Protein AF-A0A2A7BCD0-F1 (afdb_monomer_lite)

Radius of gyration: 21.1 Å; chains: 1; bounding box: 46×16×62 Å

Foldseek 3Di:
DVLLVVLVVLLPDPPQDPVNVVVSVVVNVVVVVVVVVVVVVVVVVVVVVVVVVPDDPPPPD

Secondary structure (DSSP, 8-state):
-HHHHHHHHHHTSTT--HHHHHHHHHHHHHHHHHHHHHHHHHHHHHHHHHHHHSPPGGG--

InterPro domains:
  IPR003761 Exonuclease VII, sm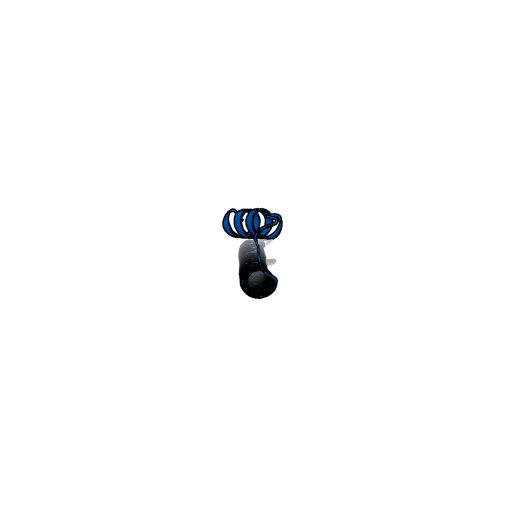all subunit [PF02609] (1-46)
  IPR003761 Exonuclease VII, small subunit [TIGR01280] (1-51)
  IPR037004 Exonuclease VII, small subunit superfamily [G3DSA:1.10.287.1040] (1-60)
  IPR037004 Exonuclease VII, small subunit superfamily [SSF116842] (1-53)

Organism: NCBI:txid853

Structure (mmCIF, N/CA/C/O backbone):
data_AF-A0A2A7BCD0-F1
#
_entry.id   AF-A0A2A7BCD0-F1
#
loop_
_atom_site.group_PDB
_atom_site.id
_atom_site.type_symbol
_atom_site.label_atom_id
_atom_site.label_alt_id
_atom_site.label_comp_id
_atom_site.label_asym_id
_atom_site.label_entity_id
_atom_site.label_seq_id
_atom_site.pdbx_PDB_ins_code
_atom_site.Cartn_x
_atom_site.Cartn_y
_atom_site.Cartn_z
_atom_site.occupancy
_atom_site.B_iso_or_equiv
_atom_site.auth_seq_id
_atom_site.auth_comp_id
_atom_site.auth_asym_id
_atom_site.auth_atom_id
_atom_site.pdbx_PDB_model_num
ATOM 1 N N . MET A 1 1 ? 4.566 8.714 0.993 1.00 76.25 1 MET A N 1
ATOM 2 C CA . MET A 1 1 ? 4.671 7.854 2.194 1.00 76.25 1 MET A CA 1
ATOM 3 C C . MET A 1 1 ? 4.150 8.535 3.454 1.00 76.25 1 MET A C 1
ATOM 5 O O . MET A 1 1 ? 3.358 7.905 4.133 1.00 76.25 1 MET A O 1
ATOM 9 N N . THR A 1 2 ? 4.431 9.823 3.687 1.00 91.06 2 THR A N 1
ATOM 10 C CA . THR A 1 2 ? 3.980 10.597 4.870 1.00 91.06 2 THR A CA 1
ATOM 11 C C . THR A 1 2 ? 2.496 10.466 5.226 1.00 91.06 2 THR A C 1
ATOM 13 O O . THR A 1 2 ? 2.136 10.442 6.396 1.00 91.06 2 THR A O 1
ATOM 16 N N . ARG A 1 3 ? 1.609 10.333 4.230 1.00 93.81 3 ARG A N 1
ATOM 17 C CA . ARG A 1 3 ? 0.177 10.134 4.489 1.00 93.81 3 ARG A CA 1
ATOM 18 C C . ARG A 1 3 ? -0.148 8.757 5.080 1.00 93.81 3 ARG A C 1
ATOM 20 O O . ARG A 1 3 ? -0.979 8.684 5.974 1.00 93.81 3 ARG A O 1
ATOM 27 N N . LEU A 1 4 ? 0.514 7.695 4.616 1.00 93.94 4 LEU A N 1
ATOM 28 C CA . LEU A 1 4 ? 0.363 6.349 5.183 1.00 93.94 4 LEU A CA 1
ATOM 29 C C . LEU A 1 4 ? 0.883 6.300 6.625 1.00 93.94 4 LEU A C 1
ATOM 31 O O . LEU A 1 4 ? 0.242 5.698 7.478 1.00 93.94 4 LEU A O 1
ATOM 35 N N . GLU A 1 5 ? 1.996 6.978 6.906 1.00 94.69 5 GLU A N 1
ATOM 36 C CA . GLU A 1 5 ? 2.552 7.090 8.262 1.00 94.69 5 GLU A CA 1
ATOM 37 C C . GLU A 1 5 ? 1.581 7.814 9.207 1.00 94.69 5 GLU A C 1
ATOM 39 O O . GLU A 1 5 ? 1.301 7.317 10.294 1.00 94.69 5 GLU A O 1
ATOM 44 N N . ALA A 1 6 ? 0.976 8.918 8.757 1.00 95.56 6 ALA A N 1
ATOM 45 C CA . ALA A 1 6 ? -0.047 9.628 9.525 1.00 95.56 6 ALA A CA 1
ATOM 46 C C . A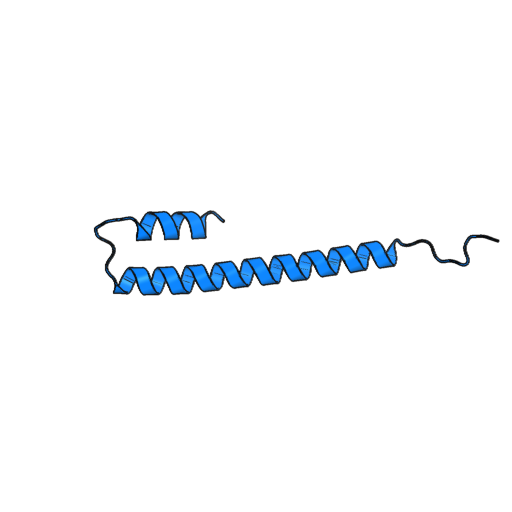LA A 1 6 ? -1.309 8.778 9.767 1.00 95.56 6 ALA A C 1
ATOM 48 O O . ALA A 1 6 ? -1.877 8.812 10.856 1.00 95.56 6 ALA A O 1
ATOM 49 N N . ILE A 1 7 ? -1.740 7.991 8.774 1.00 95.75 7 ILE A N 1
ATOM 50 C CA . ILE A 1 7 ? -2.863 7.056 8.935 1.00 95.75 7 ILE A CA 1
ATOM 51 C C . ILE A 1 7 ? -2.541 6.009 10.010 1.00 95.75 7 ILE A C 1
ATOM 53 O O . ILE A 1 7 ? -3.382 5.737 10.866 1.00 95.75 7 ILE A O 1
ATOM 57 N N . LEU A 1 8 ? -1.330 5.444 9.995 1.00 93.75 8 LEU A N 1
ATOM 58 C CA . LEU A 1 8 ? -0.895 4.468 10.997 1.00 93.75 8 LEU A CA 1
ATOM 59 C C . LEU A 1 8 ? -0.857 5.075 12.402 1.00 93.75 8 LEU A C 1
ATOM 61 O O . LEU A 1 8 ? -1.372 4.464 13.336 1.00 93.75 8 LEU A O 1
ATOM 65 N N . GLU A 1 9 ? -0.303 6.278 12.546 1.00 95.44 9 GLU A N 1
ATOM 66 C CA . GLU A 1 9 ? -0.263 6.993 13.825 1.00 95.44 9 GLU A CA 1
ATOM 67 C C . GLU A 1 9 ? -1.675 7.275 14.356 1.00 95.44 9 GLU A C 1
ATOM 69 O O . GLU A 1 9 ? -1.951 7.058 15.539 1.00 95.44 9 GLU A O 1
ATOM 74 N N . GLN A 1 10 ? -2.596 7.680 13.475 1.00 94.25 10 GLN A N 1
ATOM 75 C CA . GLN A 1 10 ? -3.989 7.926 13.836 1.00 94.25 10 GLN A CA 1
ATOM 76 C C . GLN A 1 10 ? -4.711 6.633 14.241 1.00 94.25 10 GLN A C 1
ATOM 78 O O . GLN A 1 10 ? -5.440 6.619 15.230 1.00 94.25 10 GLN A O 1
ATOM 83 N N . MET A 1 11 ? -4.486 5.517 13.544 1.00 93.56 11 MET A N 1
ATOM 84 C CA . MET A 1 11 ? -5.081 4.223 13.910 1.00 93.56 11 MET A CA 1
ATOM 85 C C . MET A 1 11 ? -4.587 3.683 15.259 1.00 93.56 11 MET A C 1
ATOM 87 O O . MET A 1 11 ? -5.291 2.887 15.876 1.00 93.56 11 MET A O 1
ATOM 91 N N . GLN A 1 12 ? -3.403 4.097 15.717 1.00 92.31 12 GLN A N 1
ATOM 92 C CA . GLN A 1 12 ? -2.847 3.702 17.016 1.00 92.31 12 GLN A CA 1
ATOM 93 C C . GLN A 1 12 ? -3.411 4.514 18.190 1.00 92.31 12 GLN A C 1
ATOM 95 O O . GLN A 1 12 ? -3.199 4.131 19.343 1.00 92.31 12 GLN A O 1
ATOM 100 N N . GLN A 1 13 ? -4.126 5.614 17.928 1.00 95.75 13 GLN A N 1
ATOM 101 C CA . GLN A 1 13 ? -4.712 6.419 18.995 1.00 95.75 13 GLN A CA 1
ATOM 102 C C . GLN A 1 13 ? -5.888 5.679 19.652 1.00 95.75 13 GLN A C 1
ATOM 104 O O . GLN A 1 13 ? -6.755 5.155 18.950 1.00 95.75 13 GLN A O 1
ATOM 109 N N . PRO A 1 14 ? -5.977 5.674 20.994 1.00 92.25 14 PRO A N 1
ATOM 110 C CA . PRO A 1 14 ? -7.034 4.968 21.722 1.00 92.25 14 PRO A CA 1
ATOM 111 C C . PRO A 1 14 ? -8.429 5.571 21.510 1.00 92.25 14 PRO A C 1
ATOM 113 O O . PRO A 1 14 ? -9.430 4.905 21.759 1.00 92.25 14 PRO A O 1
ATOM 116 N N . GLU A 1 15 ? -8.500 6.825 21.062 1.00 95.06 15 GLU A N 1
ATOM 117 C CA . GLU A 1 15 ? -9.752 7.534 20.784 1.00 95.06 15 GLU A CA 1
ATOM 118 C C . GLU A 1 15 ? -10.311 7.228 19.388 1.00 95.06 15 GLU A C 1
ATOM 120 O O . GLU A 1 15 ? -11.461 7.559 19.102 1.00 95.06 15 GLU A O 1
ATOM 125 N N . THR A 1 16 ? -9.527 6.574 18.525 1.00 94.31 16 THR A N 1
ATOM 126 C CA . THR A 1 16 ? -9.9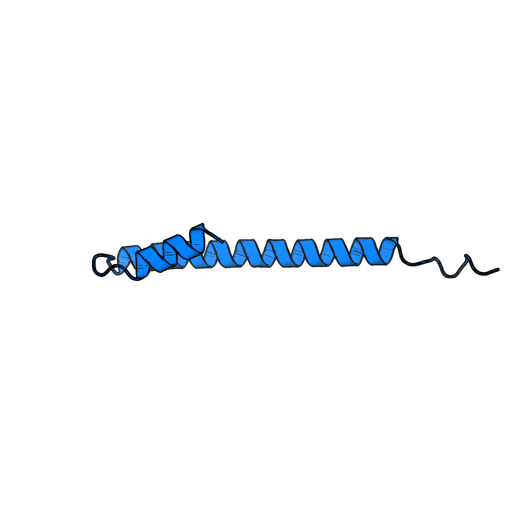52 6.252 17.164 1.00 94.31 16 THR A CA 1
ATOM 127 C C . THR A 1 16 ? -11.047 5.199 17.196 1.00 94.31 16 THR A C 1
ATOM 129 O O . THR A 1 16 ? -10.842 4.048 17.587 1.00 94.31 16 THR A O 1
ATOM 132 N N . THR A 1 17 ? -12.237 5.589 16.754 1.00 96.31 17 THR A N 1
ATOM 133 C CA . THR A 1 17 ? -13.383 4.686 16.693 1.00 96.31 17 THR A CA 1
ATOM 134 C C . THR A 1 17 ? -13.225 3.677 15.561 1.00 96.31 17 THR A C 1
ATOM 136 O O . THR A 1 17 ? -12.571 3.936 14.551 1.00 96.31 17 THR A O 1
ATOM 139 N N . LEU A 1 18 ? -13.925 2.543 15.657 1.00 93.31 18 LEU A N 1
ATOM 140 C CA . LEU A 1 18 ? -13.942 1.540 14.588 1.00 93.31 18 LEU A CA 1
ATOM 141 C C . LEU A 1 18 ? -14.368 2.131 13.231 1.00 93.31 18 LEU A C 1
ATOM 143 O O . LEU A 1 18 ? -13.810 1.777 12.195 1.00 93.31 18 LEU A O 1
ATOM 147 N N . ALA A 1 19 ? -15.341 3.047 13.227 1.00 95.81 19 ALA A N 1
ATOM 148 C CA . ALA A 1 19 ? -15.807 3.696 12.004 1.00 95.81 19 ALA A CA 1
ATOM 149 C C . ALA A 1 19 ? -14.717 4.571 11.362 1.00 95.81 19 ALA A C 1
ATOM 151 O O . ALA A 1 19 ? -14.615 4.633 10.136 1.00 95.81 19 ALA A O 1
ATOM 152 N N . GLU A 1 20 ? -13.895 5.233 12.174 1.00 95.62 20 GLU A N 1
ATOM 153 C CA . GLU A 1 20 ? -12.732 5.986 11.704 1.00 95.62 20 GLU A CA 1
ATOM 154 C C . GLU A 1 20 ? -11.628 5.048 11.221 1.00 95.62 20 GLU A C 1
ATOM 156 O O . GLU A 1 20 ? -11.112 5.257 10.125 1.00 95.62 20 GLU A O 1
ATOM 161 N N . SER A 1 21 ? -11.340 3.963 11.948 1.00 94.19 21 SER A N 1
ATOM 162 C CA . SER A 1 21 ? -10.372 2.944 11.522 1.00 94.19 21 SER A CA 1
ATOM 163 C C . SER A 1 21 ? -10.715 2.357 10.150 1.00 94.19 21 SER A C 1
ATOM 165 O O . SER A 1 21 ? -9.825 2.189 9.322 1.00 94.19 21 SER A O 1
ATOM 167 N N . VAL A 1 22 ? -11.995 2.086 9.869 1.00 95.56 22 VAL A N 1
ATOM 168 C CA . VAL A 1 22 ? -12.434 1.563 8.561 1.00 95.56 22 VAL A CA 1
ATOM 169 C C . VAL A 1 22 ? -12.203 2.581 7.440 1.00 95.56 22 VAL A C 1
ATOM 171 O O . VAL A 1 22 ? -11.732 2.209 6.364 1.00 95.56 22 VAL A O 1
ATOM 174 N N . LYS A 1 23 ? -12.484 3.869 7.678 1.00 96.38 23 LYS A N 1
ATOM 175 C CA . LYS A 1 23 ? -12.221 4.936 6.695 1.00 96.38 23 LYS A CA 1
ATOM 176 C C . LYS A 1 23 ? -10.726 5.089 6.423 1.00 96.38 23 LYS A C 1
ATOM 178 O O . LYS A 1 23 ? -10.318 5.147 5.267 1.00 96.38 23 LYS A O 1
ATOM 183 N N . LEU A 1 24 ? -9.927 5.106 7.487 1.0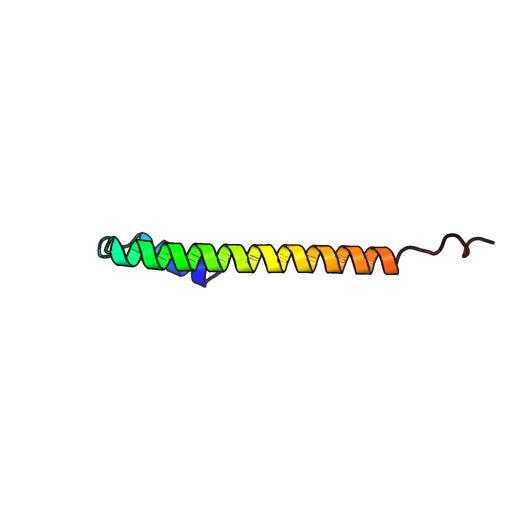0 97.12 24 LEU A N 1
ATOM 184 C CA . LEU A 1 24 ? -8.470 5.185 7.424 1.00 97.12 24 LEU A CA 1
ATOM 185 C C . LEU A 1 24 ? -7.877 3.998 6.657 1.00 97.12 24 LEU A C 1
ATOM 187 O O . LEU A 1 24 ? -6.995 4.183 5.822 1.00 97.12 24 LEU A O 1
ATOM 191 N N . TYR A 1 25 ? -8.412 2.794 6.864 1.00 95.81 25 TYR A N 1
ATOM 192 C CA . TYR A 1 25 ? -7.976 1.607 6.135 1.00 95.81 25 TYR A CA 1
ATOM 193 C C . TYR A 1 25 ? -8.317 1.678 4.640 1.00 95.81 25 TYR A C 1
ATOM 195 O O . TYR A 1 25 ? -7.479 1.347 3.804 1.00 95.81 25 TYR A O 1
ATOM 203 N N . ALA A 1 26 ? -9.516 2.150 4.283 1.00 96.75 26 ALA A N 1
ATOM 204 C CA . ALA A 1 26 ? -9.902 2.343 2.883 1.00 96.75 26 ALA A CA 1
ATOM 205 C C . ALA A 1 26 ? -9.004 3.373 2.173 1.00 96.75 26 ALA A C 1
ATOM 207 O O . ALA A 1 26 ? -8.600 3.174 1.022 1.00 96.75 26 ALA A O 1
ATOM 208 N N . GLU A 1 27 ? -8.646 4.453 2.871 1.00 95.94 27 GLU A N 1
ATOM 209 C CA . GLU A 1 27 ? -7.696 5.445 2.367 1.00 95.94 27 GLU A CA 1
ATOM 210 C C . GLU A 1 27 ? -6.296 4.838 2.195 1.00 95.94 27 GLU A C 1
ATOM 212 O O . GLU A 1 27 ? -5.690 4.981 1.132 1.00 95.94 27 GLU A O 1
ATOM 217 N N . ALA A 1 28 ? -5.803 4.103 3.196 1.00 96.38 28 ALA A N 1
ATOM 218 C CA . ALA A 1 28 ? -4.508 3.432 3.129 1.00 96.38 28 ALA A CA 1
ATOM 219 C C . ALA A 1 28 ? -4.431 2.444 1.956 1.00 96.38 28 ALA A C 1
ATOM 221 O O . ALA A 1 28 ? -3.454 2.469 1.209 1.00 96.38 28 ALA A O 1
ATOM 222 N N . ALA A 1 29 ? -5.470 1.630 1.751 1.00 96.00 29 ALA A N 1
ATOM 223 C CA . ALA A 1 29 ? -5.544 0.692 0.633 1.00 96.00 29 ALA A CA 1
ATOM 224 C C . ALA A 1 29 ? -5.468 1.416 -0.720 1.00 96.00 29 ALA A C 1
ATOM 226 O O . ALA A 1 29 ? -4.692 1.023 -1.589 1.00 96.00 29 ALA A O 1
ATOM 227 N N . SER A 1 30 ? -6.204 2.521 -0.867 1.00 96.00 30 SER A N 1
ATOM 228 C CA . SER A 1 30 ? -6.188 3.334 -2.091 1.00 96.00 30 SER A CA 1
ATOM 229 C C . SER A 1 30 ? -4.808 3.950 -2.356 1.00 96.00 30 SER A C 1
ATOM 231 O O . SER A 1 30 ? -4.345 3.995 -3.495 1.00 96.00 30 SER A O 1
ATOM 233 N N . LEU A 1 31 ? -4.119 4.405 -1.305 1.00 96.00 31 LEU A N 1
ATOM 234 C CA . LEU A 1 31 ? -2.764 4.952 -1.414 1.00 96.00 31 LEU A CA 1
ATOM 235 C C . LEU A 1 31 ? -1.735 3.883 -1.790 1.00 96.00 31 LEU A C 1
ATOM 237 O O . LEU A 1 31 ? -0.846 4.156 -2.596 1.00 96.00 31 LEU A O 1
ATOM 241 N N . MET A 1 32 ? -1.845 2.680 -1.222 1.00 94.94 32 MET A N 1
ATOM 242 C CA . MET A 1 32 ? -0.972 1.557 -1.572 1.00 94.94 32 MET A CA 1
ATOM 243 C C . MET A 1 32 ? -1.157 1.151 -3.034 1.00 94.94 32 MET A C 1
ATOM 245 O O . MET A 1 32 ? -0.165 0.977 -3.738 1.00 94.94 32 MET A O 1
ATOM 249 N N . ASP A 1 33 ? -2.401 1.074 -3.503 1.00 96.12 33 ASP A N 1
ATOM 250 C CA . ASP A 1 33 ? -2.713 0.746 -4.895 1.00 96.12 33 ASP A CA 1
ATOM 251 C C . ASP A 1 33 ? -2.145 1.792 -5.867 1.00 96.12 33 ASP A C 1
ATOM 253 O O . ASP A 1 33 ? -1.431 1.457 -6.813 1.00 96.12 33 ASP A O 1
ATOM 257 N N . TYR A 1 34 ? -2.333 3.081 -5.562 1.00 95.62 34 TYR A N 1
ATOM 258 C CA . TYR A 1 34 ? -1.737 4.171 -6.339 1.00 95.62 34 TYR A CA 1
ATOM 259 C C . TYR A 1 34 ? -0.204 4.082 -6.402 1.00 95.62 34 TYR A C 1
ATOM 261 O O . TYR A 1 34 ? 0.396 4.251 -7.471 1.00 95.62 34 TYR A O 1
ATOM 269 N N . CYS A 1 35 ? 0.447 3.825 -5.263 1.00 95.50 35 CYS A N 1
ATOM 270 C CA . CYS A 1 35 ? 1.897 3.664 -5.208 1.00 95.50 35 CYS A CA 1
ATOM 271 C C . CYS A 1 35 ? 2.359 2.480 -6.060 1.00 95.50 35 CYS A C 1
ATOM 273 O O . CYS A 1 35 ? 3.292 2.641 -6.847 1.00 95.50 35 CYS A O 1
ATOM 275 N N . ASN A 1 36 ? 1.693 1.331 -5.948 1.00 95.56 36 ASN A N 1
ATOM 276 C CA . ASN A 1 36 ? 2.027 0.136 -6.716 1.00 95.56 36 ASN A CA 1
ATOM 277 C C .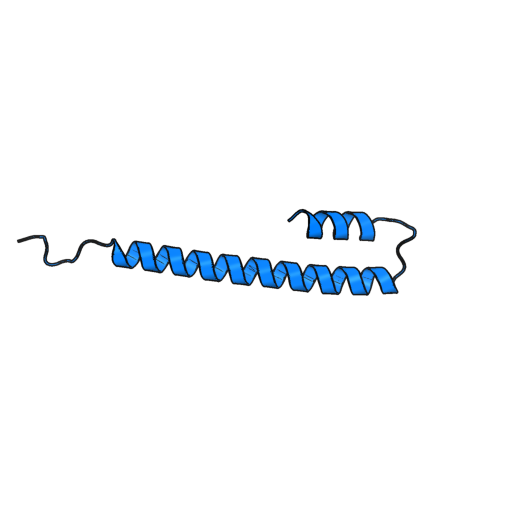 ASN A 1 36 ? 1.870 0.374 -8.221 1.00 95.56 36 ASN A C 1
ATOM 279 O O . ASN A 1 36 ? 2.812 0.124 -8.968 1.00 95.56 36 ASN A O 1
ATOM 283 N N . GLY A 1 37 ? 0.746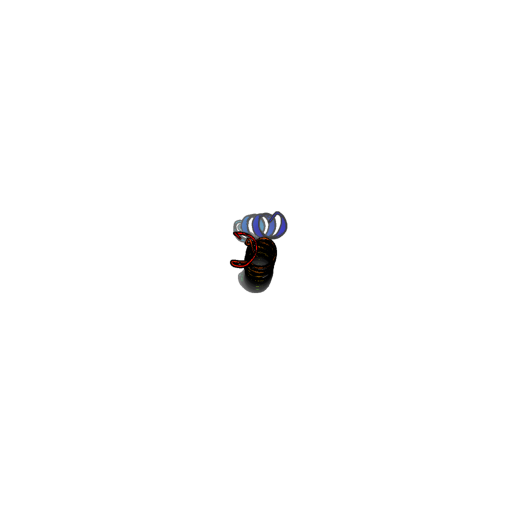 0.950 -8.659 1.00 96.88 37 GLY A N 1
ATOM 284 C CA . GLY A 1 37 ? 0.525 1.254 -10.076 1.00 96.88 37 GLY A CA 1
ATOM 285 C C . GLY A 1 37 ? 1.521 2.278 -10.631 1.00 96.88 37 GLY A C 1
ATOM 286 O O . GLY A 1 37 ? 1.973 2.170 -11.771 1.00 96.88 37 GLY A O 1
ATOM 287 N N . THR A 1 38 ? 1.928 3.258 -9.819 1.00 96.38 38 THR A N 1
ATOM 288 C CA . THR A 1 38 ? 2.968 4.222 -10.214 1.00 96.38 38 THR A CA 1
ATOM 289 C C . THR A 1 38 ? 4.336 3.553 -10.346 1.00 96.38 38 THR A C 1
ATOM 291 O O . THR A 1 38 ? 5.065 3.836 -11.301 1.00 96.38 38 THR A O 1
ATOM 294 N N . LEU A 1 39 ? 4.692 2.673 -9.406 1.00 97.12 39 LEU A N 1
ATOM 295 C CA . LEU A 1 39 ? 5.943 1.917 -9.448 1.00 97.12 39 LEU A CA 1
ATOM 296 C C . LEU A 1 39 ? 5.988 1.005 -10.672 1.00 97.12 39 LEU A C 1
ATOM 298 O O . LEU A 1 39 ? 6.945 1.092 -11.432 1.00 97.12 39 LEU A O 1
ATOM 302 N N . GLU A 1 40 ? 4.936 0.223 -10.913 1.00 97.56 40 GLU A N 1
ATOM 303 C CA . GLU A 1 40 ? 4.825 -0.654 -12.083 1.00 97.56 40 GLU A CA 1
ATOM 304 C C . GLU A 1 40 ? 4.994 0.135 -13.384 1.00 97.56 40 GLU A C 1
ATOM 306 O O . GLU A 1 40 ? 5.830 -0.205 -14.222 1.00 97.56 40 GLU A O 1
ATOM 311 N N . LYS A 1 41 ? 4.275 1.254 -13.523 1.00 97.06 41 LYS A N 1
ATOM 312 C CA . LYS A 1 41 ? 4.412 2.130 -14.689 1.00 97.06 41 LYS A CA 1
ATOM 313 C C . LYS A 1 41 ? 5.840 2.649 -14.853 1.00 97.06 41 LYS A C 1
ATOM 315 O O . LYS A 1 41 ? 6.343 2.696 -15.971 1.00 97.06 41 LYS A O 1
ATOM 320 N N . THR A 1 42 ? 6.485 3.050 -13.761 1.00 97.19 42 THR A N 1
ATOM 321 C CA . THR A 1 42 ? 7.861 3.565 -13.800 1.00 97.19 42 THR A CA 1
ATOM 322 C C . THR A 1 42 ? 8.843 2.468 -14.211 1.00 97.19 42 THR A C 1
ATOM 324 O O . THR A 1 42 ? 9.718 2.721 -15.033 1.00 97.19 42 THR A O 1
ATOM 327 N N . THR A 1 43 ? 8.674 1.246 -13.701 1.00 97.19 43 THR A N 1
ATOM 328 C CA . THR A 1 43 ? 9.469 0.079 -14.104 1.00 97.19 43 THR A CA 1
ATOM 329 C C . THR A 1 43 ? 9.322 -0.196 -15.597 1.00 97.19 43 THR A C 1
ATOM 331 O O . THR A 1 43 ? 10.328 -0.275 -16.291 1.00 97.19 43 THR A O 1
ATOM 334 N N . LEU A 1 44 ? 8.092 -0.221 -16.119 1.00 97.31 44 LEU A N 1
ATOM 335 C CA . LEU A 1 44 ? 7.851 -0.415 -17.553 1.00 97.31 44 LEU A CA 1
ATOM 336 C C . LEU A 1 44 ? 8.516 0.671 -18.409 1.00 97.31 44 LEU A C 1
ATOM 338 O O . LEU A 1 44 ? 9.072 0.382 -19.465 1.00 97.31 44 LEU A O 1
ATOM 342 N N . GLN A 1 45 ? 8.481 1.926 -17.955 1.00 97.06 45 GLN A N 1
ATOM 343 C CA . GLN A 1 45 ? 9.147 3.024 -18.655 1.00 97.06 45 GLN A CA 1
ATOM 344 C C . GLN A 1 45 ? 10.674 2.883 -18.650 1.00 97.06 45 GLN A C 1
ATOM 346 O O . GLN A 1 45 ? 11.312 3.239 -19.639 1.00 97.06 45 GLN A O 1
ATOM 351 N N . LEU A 1 46 ? 11.265 2.371 -17.566 1.00 96.38 46 LEU A N 1
ATOM 352 C CA . LEU A 1 46 ? 12.699 2.081 -17.514 1.00 96.38 46 LEU A CA 1
ATOM 353 C C . LEU A 1 46 ? 13.073 0.968 -18.495 1.00 96.38 46 LEU A C 1
ATOM 355 O O . LEU A 1 46 ? 13.996 1.159 -19.286 1.00 96.38 46 LEU A O 1
ATOM 359 N N . ASP A 1 47 ? 12.309 -0.124 -18.517 1.00 95.81 47 ASP A N 1
ATOM 360 C CA . ASP A 1 47 ? 12.534 -1.239 -19.445 1.00 95.81 47 ASP A CA 1
ATOM 361 C C . ASP A 1 47 ? 12.445 -0.781 -20.912 1.00 95.81 47 ASP A C 1
ATOM 363 O O . ASP A 1 47 ? 13.258 -1.174 -21.752 1.00 95.81 47 ASP A O 1
ATOM 367 N N . GLU A 1 48 ? 11.494 0.103 -21.232 1.00 95.69 48 GLU A N 1
ATOM 368 C CA . GLU A 1 48 ? 11.353 0.672 -22.576 1.00 95.69 48 GLU A CA 1
ATOM 369 C C . GLU A 1 48 ? 12.553 1.553 -22.962 1.00 95.69 48 GLU A C 1
ATOM 371 O O . GLU A 1 48 ? 13.019 1.507 -24.104 1.00 95.69 48 GLU A O 1
ATOM 376 N N . ILE A 1 49 ? 13.075 2.348 -22.023 1.00 95.75 49 ILE A N 1
ATOM 377 C CA . ILE A 1 49 ? 14.275 3.168 -22.240 1.00 95.75 49 ILE A CA 1
ATOM 378 C C . ILE A 1 49 ? 15.494 2.274 -22.480 1.00 95.75 49 ILE A C 1
ATOM 380 O O . ILE A 1 49 ? 16.275 2.544 -23.397 1.00 95.75 49 ILE A O 1
ATOM 384 N N . ASP A 1 50 ? 15.658 1.217 -21.690 1.00 94.25 50 ASP A N 1
ATOM 385 C CA . ASP A 1 50 ? 16.773 0.282 -21.835 1.00 94.25 50 ASP A CA 1
ATOM 386 C C . ASP A 1 50 ? 16.697 -0.470 -23.170 1.00 94.25 50 ASP A C 1
ATOM 388 O O . ASP A 1 50 ? 17.703 -0.569 -23.879 1.00 94.25 50 ASP A O 1
ATOM 392 N N . ALA A 1 51 ? 15.500 -0.891 -23.587 1.00 93.06 51 ALA A N 1
ATOM 393 C CA . ALA A 1 51 ? 15.273 -1.495 -24.899 1.00 93.06 51 ALA A CA 1
ATOM 394 C C . ALA A 1 51 ? 15.608 -0.535 -26.056 1.00 93.06 51 ALA A C 1
ATOM 396 O O . ALA A 1 51 ? 16.213 -0.948 -27.045 1.00 93.06 51 ALA A O 1
ATOM 397 N N . GLN A 1 52 ? 15.270 0.753 -25.936 1.00 92.31 52 GLN A N 1
ATOM 398 C CA . GLN A 1 52 ? 15.614 1.774 -26.937 1.00 92.31 52 GLN A CA 1
ATOM 399 C C . GLN A 1 52 ? 17.118 2.068 -27.001 1.00 92.31 52 GLN A C 1
ATOM 401 O O . GLN A 1 52 ? 17.636 2.429 -28.061 1.00 92.31 52 GLN A O 1
ATOM 406 N N . ARG A 1 53 ? 17.816 1.953 -25.867 1.00 90.69 53 ARG A N 1
ATOM 407 C CA . ARG A 1 53 ? 19.264 2.188 -25.756 1.00 90.69 53 ARG A CA 1
ATOM 408 C C . ARG A 1 53 ? 20.100 0.971 -26.135 1.00 90.69 53 ARG A C 1
ATOM 410 O O . ARG A 1 53 ? 21.306 1.125 -26.333 1.00 90.69 53 ARG A O 1
ATOM 417 N N . ALA A 1 54 ? 19.490 -0.208 -26.246 1.00 85.31 54 ALA A N 1
ATOM 418 C CA . ALA A 1 54 ? 20.180 -1.412 -26.670 1.00 85.31 54 ALA A CA 1
ATOM 419 C C . ALA A 1 54 ? 20.814 -1.204 -28.064 1.00 85.31 54 ALA A C 1
ATOM 421 O O . ALA A 1 54 ? 20.155 -0.706 -28.984 1.00 85.31 54 ALA A O 1
ATOM 422 N N . PRO A 1 55 ? 22.100 -1.554 -28.247 1.00 77.06 55 PRO A N 1
ATOM 423 C CA . PRO A 1 55 ? 22.769 -1.397 -29.530 1.00 77.06 55 PRO A CA 1
ATOM 424 C C . PRO A 1 55 ? 22.070 -2.251 -30.591 1.00 77.06 55 PRO A C 1
ATOM 426 O O . PRO A 1 55 ? 21.768 -3.423 -30.365 1.00 77.06 55 PRO A O 1
ATOM 429 N N . ARG A 1 56 ? 21.820 -1.665 -31.767 1.00 70.69 56 ARG A N 1
ATOM 430 C CA . ARG A 1 56 ? 21.268 -2.425 -32.892 1.00 70.69 56 ARG A CA 1
ATOM 431 C C . ARG A 1 56 ? 22.305 -3.456 -33.348 1.00 70.69 56 ARG A C 1
ATOM 433 O O . ARG A 1 56 ? 23.472 -3.086 -33.495 1.00 70.69 56 ARG A O 1
ATOM 440 N N . PRO A 1 57 ? 21.898 -4.707 -33.620 1.00 63.59 57 PRO A N 1
ATOM 441 C CA . PRO A 1 57 ? 22.816 -5.760 -34.054 1.00 63.59 57 PRO A CA 1
ATOM 442 C C . PRO A 1 57 ? 23.562 -5.422 -35.360 1.00 63.59 57 PRO A C 1
ATOM 444 O O . PRO A 1 57 ? 24.642 -5.953 -35.587 1.00 63.59 57 PRO A O 1
ATOM 447 N N . ASP A 1 58 ? 23.057 -4.481 -36.164 1.00 57.88 58 ASP A N 1
ATOM 448 C CA . ASP A 1 58 ? 23.649 -4.094 -37.454 1.00 57.88 58 ASP A CA 1
ATOM 449 C C . ASP A 1 58 ? 24.785 -3.052 -37.368 1.00 57.88 58 ASP A C 1
ATOM 451 O O . ASP A 1 58 ? 25.307 -2.625 -38.395 1.00 57.88 58 ASP A O 1
ATOM 455 N N . ALA A 1 59 ? 25.185 -2.605 -36.170 1.00 57.47 59 ALA A N 1
ATOM 456 C CA . ALA A 1 59 ? 26.277 -1.630 -36.006 1.00 57.47 59 ALA A CA 1
ATOM 457 C C . ALA A 1 59 ? 27.682 -2.267 -35.919 1.00 57.47 59 ALA A C 1
ATOM 459 O O . ALA A 1 59 ? 28.661 -1.560 -35.680 1.00 57.47 59 ALA A O 1
ATOM 460 N N . ALA A 1 60 ? 27.789 -3.586 -36.097 1.00 54.88 60 ALA A N 1
ATOM 461 C CA . ALA A 1 60 ? 29.047 -4.330 -36.083 1.00 54.88 60 ALA A CA 1
ATOM 462 C C . ALA A 1 60 ? 29.354 -4.923 -37.468 1.00 54.88 60 ALA A C 1
ATOM 464 O O . ALA A 1 60 ? 29.350 -6.143 -37.635 1.00 54.88 60 ALA A O 1
ATOM 465 N N . HIS A 1 61 ? 29.613 -4.067 -38.459 1.00 46.88 61 HIS A N 1
ATOM 466 C CA . HIS A 1 61 ? 30.223 -4.438 -39.741 1.00 46.88 61 HIS A CA 1
ATOM 467 C C . HIS A 1 61 ? 31.366 -3.483 -40.076 1.00 46.88 61 HIS A C 1
ATOM 469 O O . HIS A 1 61 ? 31.145 -2.253 -39.995 1.00 46.88 61 HIS A O 1
#

Sequence (61 aa):
MTRLEAILEQMQQPETTLAESVKLYAEAASLMDYCNGTLEKTTLQLDEIDAQRAPRPDAAH

pLDDT: mean 90.89, std 11.57, range [46.88, 97.56]